Protein AF-A0A6H2NKN3-F1 (afdb_monomer)

Solvent-accessible surface area (backbone atoms only — not comparable to full-atom values): 9696 Å² total; per-residue (Å²): 130,74,46,78,42,51,35,92,74,46,41,63,66,55,41,32,74,41,64,66,55,76,93,78,87,62,80,73,77,60,56,73,81,73,49,81,78,81,82,75,51,73,67,57,48,52,52,50,52,50,38,52,50,51,46,59,58,54,51,71,79,44,73,43,48,43,69,54,30,41,63,50,39,51,50,55,52,35,53,75,70,48,42,74,39,87,92,34,46,76,39,61,69,48,82,44,70,32,71,29,78,82,71,45,39,35,40,42,33,81,36,81,29,48,31,39,56,86,32,36,42,36,37,68,44,50,35,78,37,78,88,55,59,70,72,73,46,47,30,30,42,54,57,51,59,67,42,51,88,65,82,90,56,84,68,46,51,35,35,28,45,65,87,53,80,46,112

Mean predicted aligned error: 7.71 Å

Sequence (167 aa):
MAVTLQARNLTLELLRQQFGLRVTTAYDFFPEWMASPTSLTAAEQERLDQVKAHFLHLSQAFPLMEDAIKMVIVSPLLDLAGFYDDPFHFRTEASTEVSALDGETLLRGQIDVLVTLNDLWIVVIESKNMGIGLAVGIPQALGYMLAHPEAERPSYGLVTNGSEFVF

Radius of gyration: 17.1 Å; Cα contacts (8 Å, |Δi|>4): 244; chains: 1; bounding box: 45×36×37 Å

Structure (mmCIF, N/CA/C/O backbone):
data_AF-A0A6H2NKN3-F1
#
_entry.id   AF-A0A6H2NKN3-F1
#
loop_
_atom_site.group_PDB
_atom_site.id
_atom_site.type_symbol
_atom_site.label_atom_id
_atom_site.label_alt_id
_atom_site.label_comp_id
_atom_site.label_asym_id
_atom_site.label_entity_id
_atom_site.label_seq_id
_atom_site.pdbx_PDB_ins_code
_atom_site.Cartn_x
_atom_site.Cartn_y
_atom_site.Cartn_z
_atom_site.occupancy
_atom_site.B_iso_or_equiv
_atom_site.auth_seq_id
_atom_site.auth_comp_id
_atom_site.auth_asym_id
_atom_site.auth_atom_id
_atom_site.pdbx_PDB_model_num
ATOM 1 N N . MET A 1 1 ? -28.240 11.855 15.526 1.00 52.66 1 MET A N 1
ATOM 2 C CA . MET A 1 1 ? -27.704 12.357 14.238 1.00 52.66 1 MET A CA 1
ATOM 3 C C . MET A 1 1 ? -26.416 11.599 14.007 1.00 52.66 1 MET A C 1
ATOM 5 O O . MET A 1 1 ? -25.620 11.585 14.932 1.00 52.66 1 MET A O 1
ATOM 9 N N . ALA A 1 2 ? -26.236 10.943 12.859 1.00 63.69 2 ALA A N 1
ATOM 10 C CA . ALA A 1 2 ? -25.014 10.181 12.619 1.00 63.69 2 ALA A CA 1
ATOM 11 C C . ALA A 1 2 ? -23.820 11.128 12.416 1.00 63.69 2 ALA A C 1
ATOM 13 O O . ALA A 1 2 ? -23.938 12.114 11.684 1.00 63.69 2 ALA A O 1
ATOM 14 N N . VAL A 1 3 ? -22.694 10.854 13.075 1.00 73.81 3 VAL A N 1
ATOM 15 C CA . VAL A 1 3 ? -21.461 11.644 12.935 1.00 73.81 3 VAL A CA 1
ATOM 16 C C . VAL A 1 3 ? -20.631 11.050 11.804 1.00 73.81 3 VAL A C 1
ATOM 18 O O . VAL A 1 3 ? -20.324 9.861 11.820 1.00 73.81 3 VAL A O 1
ATOM 21 N N . THR A 1 4 ? -20.260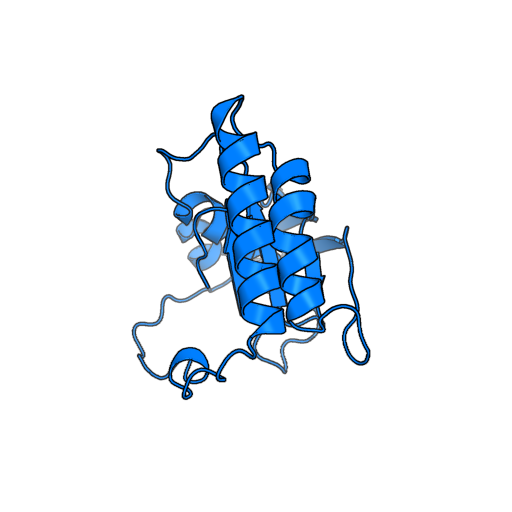 11.865 10.813 1.00 78.31 4 THR A N 1
ATOM 22 C CA . THR A 1 4 ? -19.420 11.413 9.696 1.00 78.31 4 THR A CA 1
ATOM 23 C C . THR A 1 4 ? -17.949 11.714 9.957 1.00 78.31 4 THR A C 1
ATOM 25 O O . THR A 1 4 ? -17.563 12.878 10.082 1.00 78.31 4 THR A O 1
ATOM 28 N N . LEU A 1 5 ? -17.116 10.673 9.972 1.00 75.00 5 LEU A N 1
ATOM 29 C CA . LEU A 1 5 ? -15.661 10.791 10.054 1.00 75.00 5 LEU A CA 1
ATOM 30 C C . LEU A 1 5 ? -15.027 10.624 8.674 1.00 75.00 5 LEU A C 1
ATOM 32 O O . LEU A 1 5 ? -15.381 9.717 7.927 1.00 75.00 5 LEU A O 1
ATOM 36 N N . GLN A 1 6 ? -14.069 11.495 8.355 1.00 76.94 6 GLN A N 1
ATOM 37 C CA . GLN A 1 6 ? -13.288 11.428 7.119 1.00 76.94 6 GLN A CA 1
ATOM 38 C C . GLN A 1 6 ? -12.039 10.571 7.331 1.00 76.94 6 GLN A C 1
ATOM 40 O O . GLN A 1 6 ? -11.304 10.801 8.291 1.00 76.94 6 GLN A O 1
ATOM 45 N N . ALA A 1 7 ? -11.759 9.646 6.410 1.00 70.88 7 ALA A N 1
ATOM 46 C CA . ALA A 1 7 ? -10.661 8.684 6.554 1.00 70.88 7 ALA A CA 1
ATOM 47 C C . ALA A 1 7 ? -9.271 9.329 6.743 1.00 70.88 7 ALA A C 1
ATOM 49 O O . ALA A 1 7 ? -8.473 8.881 7.561 1.00 70.88 7 ALA A O 1
ATOM 50 N N . ARG A 1 8 ? -9.012 10.454 6.068 1.00 71.44 8 ARG A N 1
ATOM 51 C CA . ARG A 1 8 ? -7.771 11.243 6.208 1.00 71.44 8 ARG A CA 1
ATOM 52 C C . ARG A 1 8 ? -7.543 11.865 7.596 1.00 71.44 8 ARG A C 1
ATOM 54 O O . ARG A 1 8 ? -6.445 12.321 7.884 1.00 71.44 8 ARG A O 1
ATOM 61 N N . ASN A 1 9 ? -8.578 11.926 8.435 1.0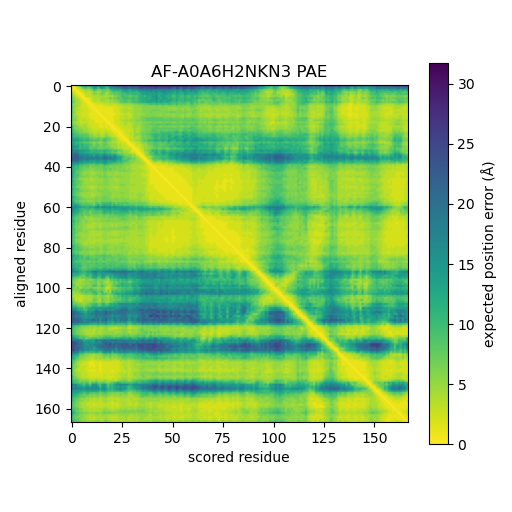0 79.56 9 ASN A N 1
ATOM 62 C CA . ASN A 1 9 ? -8.517 12.505 9.781 1.00 79.56 9 ASN A CA 1
ATOM 63 C C . ASN A 1 9 ? -8.492 11.425 10.877 1.00 79.56 9 ASN A C 1
ATOM 65 O O . ASN A 1 9 ? -8.644 11.742 12.058 1.00 79.56 9 ASN A O 1
ATOM 69 N N . LEU A 1 10 ? -8.364 10.150 10.500 1.00 83.19 10 LEU A N 1
ATOM 70 C CA . LEU A 1 10 ? -8.346 9.048 11.451 1.00 83.19 10 LEU A CA 1
ATOM 71 C C . LEU A 1 10 ? -7.047 9.031 12.253 1.00 83.19 10 LEU A C 1
ATOM 73 O O . LEU A 1 10 ? -5.975 9.400 11.781 1.00 83.19 10 LEU A O 1
ATOM 77 N N . THR A 1 11 ? -7.151 8.534 13.479 1.00 87.81 11 THR A N 1
ATOM 78 C CA . THR A 1 11 ? -6.007 8.231 14.338 1.00 87.81 11 THR A CA 1
ATOM 79 C C . THR A 1 11 ? -6.101 6.781 14.790 1.00 87.81 11 THR A C 1
ATOM 81 O O . THR A 1 11 ? -7.195 6.215 14.848 1.00 87.81 11 THR A O 1
ATOM 84 N N . LEU A 1 12 ? -4.964 6.174 15.147 1.00 89.06 12 LEU A N 1
ATOM 85 C CA . LEU A 1 12 ? -4.966 4.816 15.703 1.00 89.06 12 LEU A CA 1
ATOM 86 C C . LEU A 1 12 ? -5.840 4.731 16.958 1.00 89.06 12 LEU A C 1
ATOM 88 O O . LEU A 1 12 ? -6.562 3.758 17.130 1.00 89.06 12 LEU A O 1
ATOM 92 N N . GLU A 1 13 ? -5.821 5.761 17.805 1.00 90.31 13 GLU A N 1
ATOM 93 C CA . GLU A 1 13 ? -6.644 5.791 19.014 1.00 90.31 13 GLU A CA 1
ATOM 94 C C . GLU A 1 13 ? -8.139 5.757 18.686 1.00 90.31 13 GLU A C 1
ATOM 96 O O . GLU A 1 13 ? -8.876 4.960 19.262 1.00 90.31 13 GLU A O 1
ATOM 101 N N . LEU A 1 14 ? -8.580 6.544 17.699 1.00 88.44 14 LEU A N 1
ATOM 102 C CA . LEU A 1 14 ? -9.970 6.526 17.255 1.00 88.44 14 LEU A CA 1
ATOM 103 C C . LEU A 1 14 ? -10.356 5.146 16.717 1.00 88.44 14 LEU A C 1
ATOM 105 O O . LEU A 1 14 ? -11.402 4.620 17.087 1.00 88.44 14 LEU A O 1
ATOM 109 N N . LEU A 1 15 ? -9.508 4.534 15.887 1.00 89.25 15 LEU A N 1
ATOM 110 C CA . LEU A 1 15 ? -9.768 3.204 15.333 1.00 89.25 15 LEU A CA 1
ATOM 111 C C . LEU A 1 15 ? -9.876 2.125 16.413 1.00 89.25 15 LEU A C 1
ATOM 113 O O . LEU A 1 15 ? -10.733 1.246 16.335 1.00 89.25 15 LEU A O 1
ATOM 117 N N . ARG A 1 16 ? -9.048 2.204 17.457 1.00 90.94 16 ARG A N 1
ATOM 118 C CA . ARG A 1 16 ? -9.134 1.295 18.605 1.00 90.94 16 ARG A CA 1
ATOM 119 C C . ARG A 1 16 ? -10.437 1.481 19.378 1.00 90.94 16 ARG A C 1
ATOM 121 O O . ARG A 1 16 ? -11.084 0.494 19.713 1.00 90.94 16 ARG A O 1
ATOM 128 N N . GLN A 1 17 ? -10.814 2.728 19.658 1.00 89.44 17 GLN A N 1
ATOM 129 C CA . GLN A 1 17 ? -11.991 3.050 20.467 1.00 89.44 17 GLN A CA 1
ATOM 130 C C . GLN A 1 17 ? -13.310 2.773 19.734 1.00 89.44 17 GLN A C 1
ATOM 132 O O . GLN A 1 17 ? -14.229 2.222 20.330 1.00 89.44 17 GLN A O 1
ATOM 137 N N . GLN A 1 18 ? -13.397 3.141 18.454 1.00 86.56 18 GLN A N 1
ATOM 138 C CA . GLN A 1 18 ? -14.647 3.136 17.685 1.00 86.56 18 GLN A CA 1
ATOM 139 C C . GLN A 1 18 ? -14.845 1.868 16.849 1.00 86.56 18 GLN A C 1
ATOM 141 O O . GLN A 1 18 ? -15.979 1.483 16.576 1.00 86.56 18 GLN A O 1
ATOM 146 N N . PHE A 1 19 ? -13.755 1.199 16.459 1.00 85.12 19 PHE A N 1
ATOM 147 C CA . PHE A 1 19 ? -13.792 0.028 15.573 1.00 85.12 19 PHE A CA 1
ATOM 148 C C . PHE A 1 19 ? -13.118 -1.210 16.179 1.00 85.12 19 PHE A C 1
ATOM 150 O O . PHE A 1 19 ? -13.071 -2.264 15.554 1.00 85.12 19 PHE A O 1
ATOM 157 N N . GLY A 1 20 ? -12.609 -1.116 17.412 1.00 87.81 20 GLY A N 1
ATOM 158 C CA . GLY A 1 20 ? -12.098 -2.268 18.155 1.00 87.81 20 GLY A CA 1
ATOM 159 C C . GLY A 1 20 ? -10.750 -2.804 17.672 1.00 87.81 20 GLY A C 1
ATOM 160 O O . GLY A 1 20 ? -10.386 -3.920 18.052 1.00 87.81 20 GLY A O 1
ATOM 161 N N . LEU A 1 21 ? -9.992 -2.034 16.878 1.00 89.44 21 LEU A N 1
ATOM 162 C CA . LEU A 1 21 ? -8.651 -2.436 16.450 1.00 89.44 21 LEU A CA 1
ATOM 163 C C . LEU A 1 21 ? -7.742 -2.714 17.648 1.00 89.44 21 LEU A C 1
ATOM 165 O O . LEU A 1 21 ? -7.822 -2.071 18.700 1.00 89.44 21 LEU A O 1
ATOM 169 N N . ARG A 1 22 ? -6.829 -3.668 17.473 1.00 89.12 22 ARG A N 1
ATOM 170 C CA . ARG A 1 22 ? -5.837 -4.034 18.484 1.00 89.12 22 ARG A CA 1
ATOM 171 C C . ARG A 1 22 ? -4.465 -4.115 17.844 1.00 89.12 22 ARG A C 1
ATOM 173 O O . ARG A 1 22 ? -4.302 -4.722 16.794 1.00 89.12 22 ARG A O 1
ATOM 180 N N . VAL A 1 23 ? -3.483 -3.519 18.510 1.00 87.88 23 VAL A N 1
ATOM 181 C CA . VAL A 1 23 ? -2.078 -3.705 18.150 1.00 87.88 23 VAL A CA 1
ATOM 182 C C . VAL A 1 23 ? -1.668 -5.105 18.587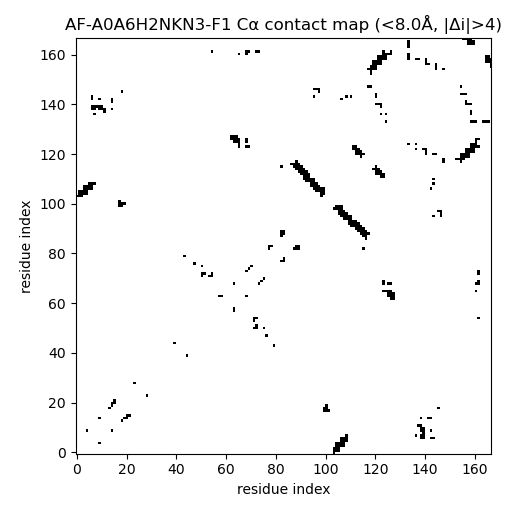 1.00 87.88 23 VAL A C 1
ATOM 184 O O . VAL A 1 23 ? -1.920 -5.493 19.729 1.00 87.88 23 VAL A O 1
ATOM 187 N N . THR A 1 24 ? -1.038 -5.848 17.685 1.00 87.94 24 THR A N 1
ATOM 188 C CA . THR A 1 24 ? -0.444 -7.150 17.976 1.00 87.94 24 THR A CA 1
ATOM 189 C C . THR A 1 24 ? 1.074 -7.029 18.025 1.00 87.94 24 THR A C 1
ATOM 191 O O . THR A 1 24 ? 1.673 -6.294 17.244 1.00 87.94 24 THR A O 1
ATOM 194 N N . THR A 1 25 ? 1.697 -7.739 18.961 1.00 85.75 25 THR A N 1
ATOM 195 C CA . THR A 1 25 ? 3.155 -7.944 19.010 1.00 85.75 25 THR A CA 1
ATOM 196 C C . THR A 1 25 ? 3.523 -9.386 18.665 1.00 85.75 25 THR A C 1
ATOM 198 O O . THR A 1 25 ? 4.668 -9.793 18.856 1.00 85.75 25 THR A O 1
ATOM 201 N N . ALA A 1 26 ? 2.541 -10.183 18.239 1.00 86.19 26 ALA A N 1
ATOM 202 C CA . ALA A 1 26 ? 2.745 -11.561 17.839 1.00 86.19 26 ALA A CA 1
ATOM 203 C C . ALA A 1 26 ? 3.546 -11.575 16.531 1.00 86.19 26 ALA A C 1
ATOM 205 O O . ALA A 1 26 ? 3.107 -11.043 15.514 1.00 86.19 26 ALA A O 1
ATOM 206 N N . TYR A 1 27 ? 4.751 -12.135 16.586 1.00 77.25 27 TYR A N 1
ATOM 207 C CA . TYR A 1 27 ? 5.687 -12.157 15.459 1.00 77.25 27 TYR A CA 1
ATOM 208 C C . TYR A 1 27 ? 5.193 -13.037 14.299 1.00 77.25 27 TYR A C 1
ATOM 210 O O . TYR A 1 27 ? 5.535 -12.817 13.143 1.00 77.25 27 TYR A O 1
ATOM 218 N N . ASP A 1 28 ? 4.350 -14.013 14.617 1.00 79.12 28 ASP A N 1
ATOM 219 C CA . ASP A 1 28 ? 3.698 -14.952 13.711 1.00 79.12 28 ASP A CA 1
ATOM 220 C C . ASP A 1 28 ? 2.348 -14.450 13.173 1.00 79.12 28 ASP A C 1
ATOM 222 O O . ASP A 1 28 ? 1.655 -15.201 12.496 1.00 79.12 28 ASP A O 1
ATOM 226 N N . PHE A 1 29 ? 1.965 -13.195 13.444 1.00 78.50 29 PHE A N 1
ATOM 227 C CA . PHE A 1 29 ? 0.724 -12.611 12.918 1.00 78.50 29 PHE A CA 1
ATOM 228 C C . PHE A 1 29 ? 0.731 -12.478 11.390 1.00 78.50 29 PHE A C 1
ATOM 230 O O . PHE A 1 29 ? -0.312 -12.589 10.756 1.00 78.50 29 PHE A O 1
ATOM 237 N N . PHE A 1 30 ? 1.911 -12.251 10.816 1.00 76.00 30 PHE A N 1
ATOM 238 C CA . PHE A 1 30 ? 2.127 -12.181 9.380 1.00 76.00 30 PHE A CA 1
ATOM 239 C C . PHE A 1 30 ? 3.276 -13.141 9.066 1.00 76.00 30 PHE A C 1
ATOM 241 O O . PHE A 1 30 ? 4.428 -12.755 9.188 1.00 76.00 30 PHE A O 1
ATOM 248 N N . PRO A 1 31 ? 3.043 -14.435 8.821 1.00 75.69 31 PRO A N 1
ATOM 249 C CA . PRO A 1 31 ? 4.128 -15.356 8.494 1.00 75.69 31 PRO A CA 1
ATOM 250 C C . PRO A 1 31 ? 4.623 -15.222 7.048 1.00 75.69 31 PRO A C 1
ATOM 252 O O . PRO A 1 31 ? 5.731 -15.655 6.737 1.00 75.69 31 PRO A O 1
ATOM 255 N N . GLU A 1 32 ? 3.837 -14.610 6.163 1.00 75.50 32 GLU A N 1
ATOM 256 C CA . GLU A 1 32 ? 4.079 -14.563 4.722 1.00 75.50 32 GLU A CA 1
ATOM 257 C C . GLU A 1 32 ? 5.340 -13.765 4.356 1.00 75.50 32 GLU A C 1
ATOM 259 O O . GLU A 1 32 ? 6.051 -14.159 3.434 1.00 75.50 32 GLU A O 1
ATOM 264 N N . TRP A 1 33 ? 5.698 -12.710 5.104 1.00 71.19 33 TRP A N 1
ATOM 265 C CA . TRP A 1 33 ? 6.962 -11.978 4.884 1.00 71.19 33 TRP A CA 1
ATOM 266 C C . TRP A 1 33 ? 8.209 -12.770 5.297 1.00 71.19 33 TRP A C 1
ATOM 268 O O . TRP A 1 33 ? 9.315 -12.431 4.879 1.00 71.19 33 TRP A O 1
ATOM 278 N N . MET A 1 34 ? 8.049 -13.812 6.120 1.00 71.06 34 MET A N 1
ATOM 279 C CA . MET A 1 34 ? 9.145 -14.701 6.515 1.00 71.06 34 MET A CA 1
ATOM 280 C C . MET A 1 34 ? 9.396 -15.808 5.486 1.00 71.06 34 MET A C 1
ATOM 282 O O . MET A 1 34 ? 10.363 -16.565 5.623 1.00 71.06 34 MET A O 1
ATOM 286 N N . ALA A 1 35 ? 8.541 -15.932 4.465 1.00 72.88 35 ALA A N 1
ATOM 287 C CA . ALA A 1 35 ? 8.790 -16.835 3.356 1.00 72.88 35 ALA A CA 1
ATOM 288 C C . ALA A 1 35 ? 10.093 -16.446 2.641 1.00 72.88 35 ALA A C 1
ATOM 290 O O . ALA A 1 35 ? 10.477 -15.277 2.581 1.00 72.88 35 ALA A O 1
ATOM 291 N N . SER A 1 36 ? 10.801 -17.442 2.101 1.00 69.94 36 SER A N 1
ATOM 292 C CA . SER A 1 36 ? 12.018 -17.170 1.333 1.00 69.94 36 SER A CA 1
ATOM 293 C C . SER A 1 36 ? 11.669 -16.267 0.147 1.00 69.94 36 SER A C 1
ATOM 295 O O . SER A 1 36 ? 10.747 -16.613 -0.595 1.00 69.94 36 SER A O 1
ATOM 297 N N . PRO A 1 37 ? 12.369 -15.134 -0.044 1.00 72.31 37 PRO A N 1
ATOM 298 C CA . PRO A 1 37 ? 12.064 -14.232 -1.140 1.00 72.31 37 PRO A CA 1
ATOM 299 C C . PRO A 1 37 ? 12.203 -14.976 -2.466 1.00 72.31 37 PRO A C 1
ATOM 301 O O . PRO A 1 37 ? 13.187 -15.686 -2.696 1.00 72.31 37 PRO A O 1
ATOM 304 N N . THR A 1 38 ? 11.212 -14.812 -3.339 1.00 76.62 38 THR A N 1
ATOM 305 C CA . THR A 1 38 ? 11.288 -15.305 -4.712 1.00 76.62 38 THR A CA 1
ATOM 306 C C . THR A 1 38 ? 12.481 -14.650 -5.400 1.00 76.62 38 THR A C 1
ATOM 308 O O . THR A 1 38 ? 12.642 -13.430 -5.355 1.00 76.62 38 THR A O 1
ATOM 311 N N . SER A 1 39 ? 13.352 -15.448 -6.016 1.00 84.31 39 SER A N 1
ATOM 312 C CA . SER A 1 39 ? 14.484 -14.909 -6.768 1.00 84.31 39 SER A CA 1
ATOM 313 C C . SER A 1 39 ? 13.984 -14.174 -8.009 1.00 84.31 39 SER A C 1
ATOM 315 O O . SER A 1 39 ? 13.278 -14.773 -8.819 1.00 84.31 39 SER A O 1
ATOM 317 N N . LEU A 1 40 ? 14.397 -12.920 -8.176 1.00 90.81 40 LEU A N 1
ATOM 318 C CA . LEU A 1 40 ? 14.106 -12.138 -9.373 1.00 90.81 40 LEU A CA 1
ATOM 319 C C . LEU A 1 40 ? 14.902 -12.665 -10.572 1.00 90.81 40 LEU A C 1
ATOM 321 O O . LEU A 1 40 ? 16.088 -12.995 -10.469 1.00 90.81 40 LEU A O 1
ATOM 325 N N . THR A 1 41 ? 14.256 -12.705 -11.728 1.00 94.31 41 THR A N 1
ATOM 326 C CA . THR A 1 41 ? 14.907 -12.895 -13.022 1.00 94.31 41 THR A CA 1
ATOM 327 C C . THR A 1 41 ? 15.698 -11.646 -13.418 1.00 94.31 41 THR A C 1
ATOM 329 O O . THR A 1 41 ? 15.470 -10.542 -12.921 1.00 94.31 41 THR A O 1
ATOM 332 N N . ALA A 1 42 ? 16.624 -11.794 -14.370 1.00 96.00 42 ALA A N 1
ATOM 333 C CA . ALA A 1 42 ? 17.395 -10.661 -14.884 1.00 96.00 42 ALA A CA 1
ATOM 334 C C . ALA A 1 42 ? 16.503 -9.576 -15.519 1.00 96.00 42 ALA A C 1
ATOM 336 O O . ALA A 1 42 ? 16.780 -8.391 -15.361 1.00 96.00 42 ALA A O 1
ATOM 337 N N . ALA A 1 43 ? 15.422 -9.978 -16.196 1.00 95.50 43 ALA A N 1
ATOM 338 C CA . ALA A 1 43 ? 14.483 -9.049 -16.819 1.00 95.50 43 ALA A CA 1
ATOM 339 C C . ALA A 1 43 ? 13.667 -8.269 -15.774 1.00 95.50 43 ALA A C 1
ATOM 341 O O . ALA A 1 43 ? 13.486 -7.060 -15.914 1.00 95.50 43 ALA A O 1
ATOM 342 N N . GLU A 1 44 ? 13.217 -8.932 -14.703 1.00 94.81 44 GLU A N 1
ATOM 343 C CA . GLU A 1 44 ? 12.520 -8.260 -13.599 1.00 94.81 44 GLU A CA 1
ATOM 344 C C . GLU A 1 44 ? 13.446 -7.280 -12.875 1.00 94.81 44 GLU A C 1
ATOM 346 O O . GLU A 1 44 ? 13.046 -6.153 -12.587 1.00 94.81 44 GLU A O 1
ATOM 351 N N . GLN A 1 45 ? 14.705 -7.666 -12.645 1.00 95.38 45 GLN A N 1
ATOM 352 C CA . GLN A 1 45 ? 15.703 -6.780 -12.048 1.00 95.38 45 GLN A CA 1
ATOM 353 C C . GLN A 1 45 ? 15.958 -5.540 -12.917 1.00 95.38 45 GLN A C 1
ATOM 355 O O . GLN A 1 45 ? 15.933 -4.423 -12.405 1.00 95.38 45 GLN A O 1
ATOM 360 N N . GLU A 1 46 ? 16.143 -5.712 -14.229 1.00 96.88 46 GLU A N 1
ATOM 361 C CA . GLU A 1 46 ? 16.322 -4.588 -15.156 1.00 96.88 46 GLU A CA 1
ATOM 362 C C . GLU A 1 46 ? 15.102 -3.657 -15.144 1.00 96.88 46 GLU A C 1
ATOM 364 O O . GLU A 1 46 ? 15.239 -2.429 -15.131 1.00 96.88 46 GLU A O 1
ATOM 369 N N . ARG A 1 47 ? 13.893 -4.226 -15.087 1.00 95.81 47 ARG A N 1
ATOM 370 C CA . ARG A 1 47 ? 12.659 -3.445 -15.001 1.00 95.81 47 ARG A CA 1
ATOM 371 C C . ARG A 1 47 ? 12.587 -2.632 -13.707 1.00 95.81 47 ARG A C 1
ATOM 373 O O . ARG A 1 47 ? 12.232 -1.453 -13.756 1.00 95.81 47 ARG A O 1
ATOM 380 N N . LEU A 1 48 ? 12.958 -3.222 -12.571 1.00 95.38 48 LEU A N 1
ATOM 381 C CA . LEU A 1 48 ? 13.030 -2.529 -11.281 1.00 95.38 48 LEU A CA 1
ATOM 382 C C . LEU A 1 48 ? 14.072 -1.406 -11.289 1.00 95.38 48 LEU A C 1
ATOM 384 O O . LEU A 1 48 ? 13.805 -0.313 -10.782 1.00 95.38 48 LEU A O 1
ATOM 388 N N . ASP A 1 49 ? 15.230 -1.635 -11.908 1.00 96.69 49 ASP A N 1
ATOM 389 C CA . ASP A 1 49 ? 16.278 -0.622 -12.036 1.00 96.69 49 ASP A CA 1
ATOM 390 C C . ASP A 1 49 ? 15.800 0.580 -12.867 1.00 96.69 49 ASP A C 1
ATOM 392 O O . ASP A 1 49 ? 16.057 1.730 -12.497 1.00 96.69 49 ASP A O 1
ATOM 396 N N . GLN A 1 50 ? 15.031 0.344 -13.936 1.00 96.50 50 GLN A N 1
ATOM 397 C CA . GLN A 1 50 ? 14.400 1.410 -14.725 1.00 96.50 50 GLN A CA 1
ATOM 398 C C . GLN A 1 50 ? 13.372 2.206 -13.909 1.00 96.50 50 GLN A C 1
ATOM 400 O O . GLN A 1 50 ? 13.399 3.438 -13.925 1.00 96.50 50 GLN A O 1
ATOM 405 N N . VAL A 1 51 ? 12.487 1.525 -13.171 1.00 95.25 51 VAL A N 1
ATOM 406 C CA . VAL A 1 51 ? 11.486 2.165 -12.294 1.00 95.25 51 VAL A CA 1
ATOM 407 C C . VAL A 1 51 ? 12.173 3.067 -11.268 1.00 95.25 51 VAL A C 1
ATOM 409 O O . VAL A 1 51 ? 11.829 4.245 -11.130 1.00 95.25 51 VAL A O 1
ATOM 412 N N . LYS A 1 52 ? 13.217 2.551 -10.613 1.00 94.00 52 LYS A N 1
ATOM 413 C CA . LYS A 1 52 ? 14.036 3.309 -9.666 1.00 94.00 52 LYS A CA 1
ATOM 414 C C . LYS A 1 52 ? 14.692 4.523 -10.324 1.00 94.00 52 LYS A C 1
ATOM 416 O O . LYS A 1 52 ? 14.651 5.615 -9.758 1.00 94.00 52 LYS A O 1
ATOM 421 N N . ALA A 1 53 ? 15.288 4.358 -11.504 1.00 94.75 53 ALA A N 1
ATOM 422 C CA . ALA A 1 53 ? 15.938 5.451 -12.222 1.00 94.75 53 ALA A CA 1
ATOM 423 C C . ALA A 1 53 ? 14.948 6.569 -12.593 1.00 94.75 53 ALA A C 1
ATOM 425 O O . ALA A 1 53 ? 15.254 7.745 -12.391 1.00 94.75 53 ALA A O 1
ATOM 426 N N . HIS A 1 54 ? 13.749 6.219 -13.071 1.00 92.75 54 HIS A N 1
ATOM 427 C CA . HIS A 1 54 ? 12.699 7.190 -13.386 1.00 92.75 54 HIS A CA 1
ATOM 428 C C . HIS A 1 54 ? 12.247 7.967 -12.151 1.00 92.75 54 HIS A C 1
ATOM 430 O O . HIS A 1 54 ? 12.178 9.195 -12.196 1.00 92.75 54 HIS A O 1
ATOM 436 N N . PHE A 1 55 ? 11.991 7.275 -11.039 1.00 89.88 55 PHE A N 1
ATOM 437 C CA . PHE A 1 55 ? 11.617 7.927 -9.788 1.00 89.88 55 PHE A CA 1
ATOM 438 C C . PHE A 1 55 ? 12.693 8.900 -9.312 1.00 89.88 55 PHE A C 1
ATOM 440 O O . PHE A 1 55 ? 12.386 10.067 -9.084 1.00 89.88 55 PHE A O 1
ATOM 447 N N . LEU A 1 56 ? 13.953 8.452 -9.246 1.00 90.19 56 LEU A N 1
ATOM 448 C CA . LEU A 1 56 ? 15.073 9.287 -8.809 1.00 90.19 56 LEU A CA 1
ATOM 449 C C . LEU A 1 56 ? 15.278 10.506 -9.708 1.00 90.19 56 LEU A C 1
ATOM 451 O O . LEU A 1 56 ? 15.662 11.565 -9.217 1.00 90.19 56 LEU A O 1
ATOM 455 N N . HIS A 1 57 ? 15.062 10.367 -11.016 1.00 90.56 57 HIS A N 1
ATOM 456 C CA . HIS A 1 57 ? 15.163 11.485 -11.945 1.00 90.56 57 HIS A CA 1
ATOM 457 C C . HIS A 1 57 ? 14.054 12.515 -11.706 1.00 90.56 57 HIS A C 1
ATOM 459 O O . HIS A 1 57 ? 14.332 13.706 -11.574 1.00 90.56 57 HIS A O 1
ATOM 465 N N . LEU A 1 58 ? 12.800 12.068 -11.605 1.00 87.94 58 LEU A N 1
ATOM 466 C CA . LEU A 1 58 ? 11.656 12.965 -11.442 1.00 87.94 58 LEU A CA 1
ATOM 467 C C . LEU A 1 58 ? 11.637 13.631 -10.058 1.00 87.94 58 LEU A C 1
ATOM 469 O O . LEU A 1 58 ? 11.324 14.818 -9.954 1.00 87.94 58 LEU A O 1
ATOM 473 N N . SER A 1 59 ? 12.045 12.911 -9.008 1.00 84.38 59 SER A N 1
ATOM 474 C CA . SER A 1 59 ? 12.095 13.431 -7.638 1.00 84.38 59 SER A CA 1
ATOM 475 C C . SER A 1 59 ? 13.165 14.509 -7.423 1.00 84.38 59 SER A C 1
ATOM 477 O O . SER A 1 59 ? 13.122 15.209 -6.415 1.00 84.38 59 SER A O 1
ATOM 479 N N . GLN A 1 60 ? 14.141 14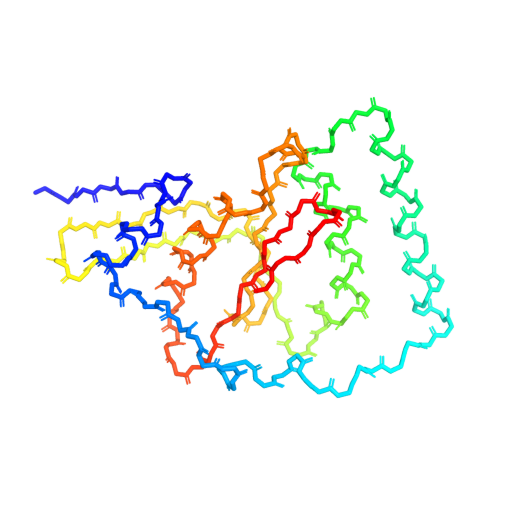.647 -8.331 1.00 85.25 60 GLN A N 1
ATOM 480 C CA . GLN A 1 60 ? 15.165 15.702 -8.256 1.00 85.25 60 GLN A CA 1
ATOM 481 C C . GLN A 1 60 ? 14.616 17.084 -8.612 1.00 85.25 60 GLN A C 1
ATOM 483 O O . GLN A 1 60 ? 15.108 18.084 -8.092 1.00 85.25 60 GLN A O 1
ATOM 488 N N . ALA A 1 61 ? 13.632 17.152 -9.512 1.00 79.62 61 ALA A N 1
ATOM 489 C CA . ALA A 1 61 ? 13.096 18.420 -9.988 1.00 79.62 61 ALA A CA 1
ATOM 490 C C . ALA A 1 61 ? 12.066 18.996 -9.008 1.00 79.62 61 ALA A C 1
ATOM 492 O O . ALA A 1 61 ? 12.136 20.174 -8.664 1.00 79.62 61 ALA A O 1
ATOM 493 N N . PHE A 1 62 ? 11.128 18.162 -8.547 1.00 73.12 62 PHE A N 1
ATOM 494 C CA . PHE A 1 62 ? 10.054 18.554 -7.635 1.00 73.12 62 PHE A CA 1
ATOM 495 C C . PHE A 1 62 ? 9.602 17.359 -6.781 1.00 73.12 62 PHE A C 1
ATOM 497 O O . PHE A 1 62 ? 9.721 16.215 -7.226 1.00 73.12 62 PHE A O 1
ATOM 504 N N . PRO A 1 63 ? 9.025 17.595 -5.585 1.00 75.25 63 PRO A N 1
ATOM 505 C CA . PRO A 1 63 ? 8.311 16.555 -4.852 1.00 75.25 63 PRO A CA 1
ATOM 506 C C . PRO A 1 63 ? 7.213 15.940 -5.723 1.00 75.25 63 PRO A C 1
ATOM 508 O O . PRO A 1 63 ? 6.399 16.664 -6.306 1.00 75.25 63 PRO A O 1
ATOM 511 N N . LEU A 1 64 ? 7.178 14.611 -5.798 1.00 79.38 64 LEU A N 1
ATOM 512 C CA . LEU A 1 64 ? 6.167 13.904 -6.567 1.00 79.38 64 LEU A CA 1
ATOM 513 C C . LEU A 1 64 ? 4.829 13.942 -5.827 1.00 79.38 64 LEU A C 1
ATOM 515 O O . LEU A 1 64 ? 4.723 13.627 -4.639 1.00 79.38 64 LEU A O 1
ATOM 519 N N . MET A 1 65 ? 3.796 14.353 -6.558 1.00 82.00 65 MET A N 1
ATOM 520 C CA . MET A 1 65 ? 2.414 14.243 -6.103 1.00 82.00 65 MET A CA 1
ATOM 521 C C . MET A 1 65 ? 1.960 12.783 -6.172 1.00 82.00 65 MET A C 1
ATOM 523 O O . MET A 1 65 ? 2.576 11.964 -6.857 1.00 82.00 65 MET A O 1
ATOM 527 N N . GLU A 1 66 ? 0.875 12.472 -5.471 1.00 79.50 66 GLU A N 1
ATOM 528 C CA . GLU A 1 66 ? 0.332 11.117 -5.355 1.00 79.50 66 GLU A CA 1
ATOM 529 C C . GLU A 1 66 ? 0.150 10.422 -6.716 1.00 79.50 66 GLU A C 1
ATOM 531 O O . GLU A 1 66 ? 0.643 9.312 -6.910 1.00 79.50 66 GLU A O 1
ATOM 536 N N . ASP A 1 67 ? -0.442 11.106 -7.697 1.00 82.25 67 ASP A N 1
ATOM 537 C CA . ASP A 1 67 ? -0.672 10.554 -9.040 1.00 82.25 67 ASP A CA 1
ATOM 538 C C . ASP A 1 67 ? 0.625 10.220 -9.785 1.00 82.25 67 ASP A C 1
ATOM 540 O O . ASP A 1 67 ? 0.711 9.216 -10.495 1.00 82.25 67 ASP A O 1
ATOM 544 N N . ALA A 1 68 ? 1.670 11.029 -9.594 1.00 85.31 68 ALA A N 1
ATOM 545 C CA . ALA A 1 68 ? 2.974 10.756 -10.183 1.00 85.31 68 ALA A CA 1
ATOM 546 C C . ALA A 1 68 ? 3.624 9.527 -9.530 1.00 85.31 68 ALA A C 1
ATOM 548 O O . ALA A 1 68 ? 4.215 8.708 -10.231 1.00 85.31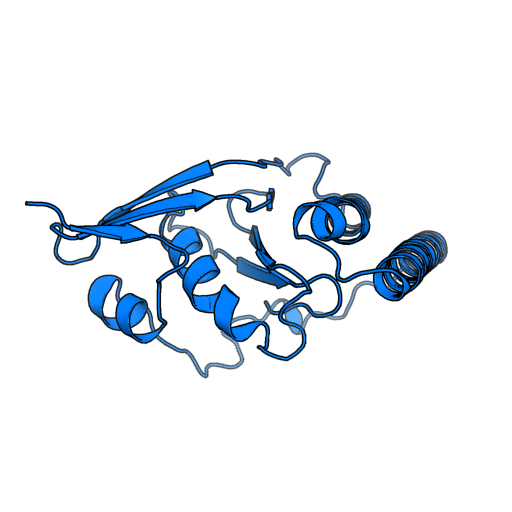 68 ALA A O 1
ATOM 549 N N . ILE A 1 69 ? 3.479 9.358 -8.211 1.00 85.69 69 ILE A N 1
ATOM 550 C CA . ILE A 1 69 ? 3.951 8.160 -7.499 1.00 85.69 69 ILE A CA 1
ATOM 551 C C . ILE A 1 69 ? 3.195 6.922 -7.986 1.00 85.69 69 ILE A C 1
ATOM 553 O O . ILE A 1 69 ? 3.824 5.906 -8.290 1.00 85.69 69 ILE A O 1
ATOM 557 N N . LYS A 1 70 ? 1.865 7.010 -8.113 1.00 85.88 70 LYS A N 1
ATOM 558 C CA . LYS A 1 70 ? 1.035 5.927 -8.653 1.00 85.88 70 LYS A CA 1
ATOM 559 C C . LYS A 1 70 ? 1.537 5.497 -10.026 1.00 85.88 70 LYS A C 1
ATOM 561 O O . LYS A 1 70 ? 1.837 4.329 -10.225 1.00 85.88 70 LYS A O 1
ATOM 566 N N . MET A 1 71 ? 1.716 6.451 -10.935 1.00 87.06 71 MET A N 1
ATOM 567 C CA . MET A 1 71 ? 2.117 6.175 -12.313 1.00 87.06 71 MET A CA 1
ATOM 568 C C . MET A 1 71 ? 3.552 5.644 -12.443 1.00 87.06 71 MET A C 1
ATOM 570 O O . MET A 1 71 ? 3.806 4.755 -13.250 1.00 87.06 71 MET A O 1
ATOM 574 N N . VAL A 1 72 ? 4.506 6.209 -11.698 1.00 89.88 72 VAL A N 1
ATOM 575 C CA . VAL A 1 72 ? 5.942 5.945 -11.905 1.00 89.88 72 VAL A CA 1
ATOM 576 C C . VAL A 1 72 ? 6.449 4.781 -11.059 1.00 89.88 72 VAL A C 1
ATOM 578 O O . VAL A 1 72 ? 7.381 4.103 -11.480 1.00 89.88 72 VAL A O 1
ATOM 581 N N . ILE A 1 73 ? 5.853 4.546 -9.889 1.00 89.88 73 ILE A N 1
ATOM 582 C CA . ILE A 1 73 ? 6.286 3.509 -8.947 1.00 89.88 73 ILE A CA 1
ATOM 583 C C . ILE A 1 73 ? 5.238 2.413 -8.822 1.00 89.88 73 ILE A C 1
ATOM 585 O O . ILE A 1 73 ? 5.502 1.269 -9.179 1.00 89.88 73 ILE A O 1
ATOM 589 N N . VAL A 1 74 ? 4.054 2.750 -8.314 1.00 87.56 74 VAL A N 1
ATOM 590 C CA . VAL A 1 74 ? 3.098 1.734 -7.856 1.00 87.56 74 VAL A CA 1
ATOM 591 C C . VAL A 1 74 ? 2.585 0.911 -9.032 1.00 87.56 74 VAL A C 1
ATOM 593 O O . VAL A 1 74 ? 2.650 -0.313 -8.997 1.00 87.56 74 VAL A O 1
ATOM 596 N N . SER A 1 75 ? 2.154 1.561 -10.111 1.00 87.31 75 SER A N 1
ATOM 597 C CA . SER A 1 75 ? 1.606 0.878 -11.276 1.00 87.31 75 SER A CA 1
ATOM 598 C C . SER A 1 75 ? 2.610 -0.058 -11.965 1.00 87.31 75 SER A C 1
ATOM 600 O O . SER A 1 75 ? 2.216 -1.185 -12.260 1.00 87.31 75 SER A O 1
ATOM 602 N N . PRO A 1 76 ? 3.882 0.329 -12.196 1.00 91.38 76 PRO A N 1
ATOM 603 C CA . PRO A 1 76 ? 4.896 -0.593 -12.707 1.00 91.38 76 PRO A CA 1
ATOM 604 C C . PRO A 1 76 ? 5.230 -1.758 -11.772 1.00 91.38 76 PRO A C 1
ATOM 606 O O . PRO A 1 76 ? 5.506 -2.850 -12.255 1.00 91.38 76 PRO A O 1
ATOM 609 N N . LEU A 1 77 ? 5.226 -1.549 -10.450 1.00 90.56 77 LEU A N 1
ATOM 610 C CA . LEU A 1 77 ? 5.478 -2.633 -9.493 1.00 90.56 77 LEU A CA 1
ATOM 611 C C . LEU A 1 77 ? 4.339 -3.655 -9.482 1.00 90.56 77 LEU A C 1
ATOM 613 O O . LEU A 1 77 ? 4.587 -4.852 -9.379 1.00 90.56 77 LEU A O 1
ATOM 617 N N . LEU A 1 78 ? 3.101 -3.186 -9.618 1.00 86.75 78 LEU A N 1
ATOM 618 C CA . LEU A 1 78 ? 1.930 -4.052 -9.690 1.00 86.75 78 LEU A CA 1
ATOM 619 C C . LEU A 1 78 ? 1.884 -4.867 -10.976 1.00 86.75 78 LEU A C 1
ATOM 621 O O . LEU A 1 78 ? 1.581 -6.054 -10.919 1.00 86.75 78 LEU A O 1
ATOM 625 N N . ASP A 1 79 ? 2.231 -4.238 -12.098 1.00 88.56 79 ASP A N 1
ATOM 626 C CA . ASP A 1 79 ? 2.423 -4.913 -13.383 1.00 88.56 79 ASP A CA 1
ATOM 627 C C . ASP A 1 79 ? 3.455 -6.038 -13.252 1.00 88.56 79 ASP A C 1
ATOM 629 O O . ASP A 1 79 ? 3.178 -7.191 -13.565 1.00 88.56 79 ASP A O 1
ATOM 633 N N . LEU A 1 80 ? 4.625 -5.718 -12.687 1.00 89.81 80 LEU A N 1
ATOM 634 C CA . LEU A 1 80 ? 5.715 -6.676 -12.517 1.00 89.81 80 LEU A CA 1
ATOM 635 C C . LEU A 1 80 ? 5.333 -7.858 -11.619 1.00 89.81 80 LEU A C 1
ATOM 637 O O . LEU A 1 80 ? 5.802 -8.970 -11.832 1.00 89.81 80 LEU A O 1
ATOM 641 N N . ALA A 1 81 ? 4.487 -7.619 -10.620 1.00 86.06 81 ALA A N 1
ATOM 642 C CA . ALA A 1 81 ? 3.985 -8.650 -9.722 1.00 86.06 81 ALA A CA 1
ATOM 643 C C . ALA A 1 81 ? 2.729 -9.379 -10.252 1.00 86.06 81 ALA A C 1
ATOM 645 O O . ALA A 1 81 ? 2.183 -10.222 -9.542 1.00 86.06 81 ALA A O 1
ATOM 646 N N . GLY A 1 82 ? 2.273 -9.085 -11.478 1.00 86.12 82 GLY A N 1
ATOM 647 C CA . GLY A 1 82 ? 1.146 -9.766 -12.127 1.00 86.12 82 GLY A CA 1
ATOM 648 C C . GLY A 1 82 ? -0.235 -9.367 -11.596 1.00 86.12 82 GLY A C 1
ATOM 649 O O . GLY A 1 82 ? -1.216 -10.061 -11.844 1.00 86.12 82 GLY A O 1
ATOM 650 N N . PHE A 1 83 ? -0.355 -8.249 -10.871 1.00 84.19 83 PHE A N 1
ATOM 651 C CA . PHE A 1 83 ? -1.621 -7.817 -10.258 1.00 84.19 83 PHE A CA 1
ATOM 652 C C . PHE A 1 83 ? -2.664 -7.285 -11.256 1.00 84.19 83 PHE A C 1
ATOM 654 O O . PHE A 1 83 ? -3.779 -6.946 -10.850 1.00 84.19 83 PHE A O 1
ATOM 661 N N . TYR A 1 84 ? -2.315 -7.174 -12.539 1.00 83.44 84 TYR A N 1
ATOM 662 C CA . TYR A 1 84 ? -3.251 -6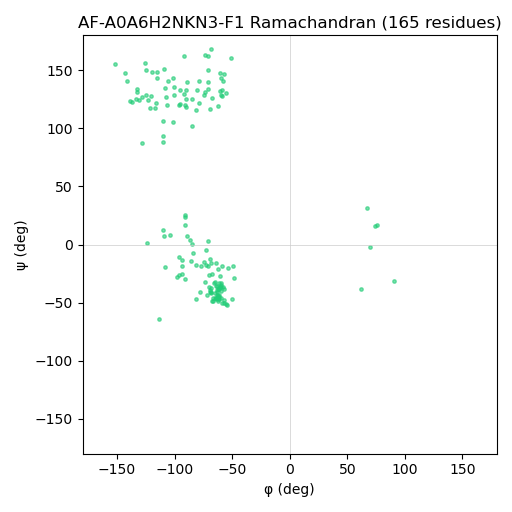.823 -13.612 1.00 83.44 84 TYR A CA 1
ATOM 663 C C . TYR A 1 84 ? -3.807 -8.036 -14.358 1.00 83.44 84 TYR A C 1
ATOM 665 O O . TYR A 1 84 ? -4.756 -7.881 -15.126 1.00 83.44 84 TYR A O 1
ATOM 673 N N . ASP A 1 85 ? -3.241 -9.218 -14.121 1.00 84.56 85 ASP A N 1
ATOM 674 C CA . ASP A 1 85 ? -3.676 -10.465 -14.736 1.00 84.56 85 ASP A CA 1
ATOM 675 C C . ASP A 1 85 ? -4.722 -11.177 -13.864 1.00 84.56 85 ASP A C 1
ATOM 677 O O . ASP A 1 85 ? -4.852 -10.914 -12.668 1.00 84.56 85 ASP A O 1
ATOM 681 N N . ASP A 1 86 ? -5.471 -12.120 -14.438 1.00 80.62 86 ASP A N 1
ATOM 682 C CA . ASP A 1 86 ? -6.369 -12.977 -13.656 1.00 80.62 86 ASP A CA 1
ATOM 683 C C . ASP A 1 86 ? -5.589 -13.787 -12.594 1.00 80.62 86 ASP A C 1
ATOM 685 O O . ASP A 1 86 ? -4.489 -14.274 -12.873 1.00 80.62 86 ASP A O 1
ATOM 689 N N . PRO A 1 87 ? -6.152 -14.015 -11.388 1.00 78.62 87 PRO A N 1
ATOM 690 C CA . PRO A 1 87 ? -7.505 -13.668 -10.934 1.00 78.62 87 PRO A CA 1
ATOM 691 C C . PRO A 1 87 ? -7.598 -12.281 -10.267 1.00 78.62 87 PRO A C 1
ATOM 693 O O . PRO A 1 87 ? -8.537 -12.019 -9.512 1.00 78.62 87 PRO A O 1
ATOM 696 N N . PHE A 1 88 ? -6.605 -11.411 -10.466 1.00 77.19 88 PHE A N 1
ATOM 697 C CA . PHE A 1 88 ? -6.554 -10.112 -9.816 1.00 77.19 88 PHE A CA 1
ATOM 698 C C . PHE A 1 88 ? -7.471 -9.103 -10.510 1.00 77.19 88 PHE A C 1
ATOM 700 O O . PHE A 1 88 ? -7.607 -9.045 -11.731 1.00 77.19 88 PHE A O 1
ATOM 707 N N . HIS A 1 89 ? -8.132 -8.278 -9.699 1.00 72.25 89 HIS A N 1
ATOM 708 C CA . HIS A 1 89 ? -8.984 -7.201 -10.183 1.00 72.25 89 HIS A CA 1
ATOM 709 C C . HIS A 1 89 ? -8.506 -5.879 -9.615 1.00 72.25 89 HIS A C 1
ATOM 711 O O . HIS A 1 89 ? -8.414 -5.711 -8.400 1.00 72.25 89 HIS A O 1
ATOM 717 N N . PHE A 1 90 ? -8.230 -4.955 -10.524 1.00 72.56 90 PHE A N 1
ATOM 718 C CA . PHE A 1 90 ? -7.756 -3.619 -10.229 1.00 72.56 90 PHE A CA 1
ATOM 719 C C . PHE A 1 90 ? -8.923 -2.641 -10.093 1.00 72.56 90 PHE A C 1
ATOM 721 O O . PHE A 1 90 ? -9.778 -2.561 -10.979 1.00 72.56 90 PHE A O 1
ATOM 728 N N . ARG A 1 91 ? -8.954 -1.871 -9.002 1.00 70.88 91 ARG A N 1
ATOM 729 C CA . ARG A 1 91 ? -9.913 -0.772 -8.807 1.00 70.88 91 ARG A CA 1
ATOM 730 C C . ARG A 1 91 ? -9.183 0.478 -8.328 1.00 70.88 91 ARG A C 1
ATOM 732 O O . ARG A 1 91 ? -8.391 0.394 -7.396 1.00 70.88 91 ARG A O 1
ATOM 739 N N . THR A 1 92 ? -9.460 1.615 -8.968 1.00 63.19 92 THR A N 1
ATOM 740 C CA . THR A 1 92 ? -8.834 2.916 -8.663 1.00 63.19 92 THR A CA 1
ATOM 741 C C . THR A 1 92 ? -9.633 3.764 -7.687 1.00 63.19 92 THR A C 1
ATOM 743 O O . THR A 1 92 ? -9.058 4.623 -7.030 1.00 63.19 92 THR A O 1
ATOM 746 N N . GLU A 1 93 ? -10.950 3.553 -7.620 1.00 61.28 93 GLU A N 1
ATOM 747 C CA . GLU A 1 93 ? -11.855 4.346 -6.796 1.00 61.28 93 GLU A CA 1
ATOM 748 C C . GLU A 1 93 ? -12.888 3.443 -6.121 1.00 61.28 93 GLU A C 1
ATOM 750 O O . GLU A 1 93 ? -13.636 2.714 -6.779 1.00 61.28 93 GLU A O 1
ATOM 755 N N . ALA A 1 94 ? -12.950 3.517 -4.794 1.00 59.00 94 ALA A N 1
ATOM 756 C CA . ALA A 1 94 ? -14.007 2.903 -4.003 1.00 59.00 94 ALA A CA 1
ATOM 757 C C . ALA A 1 94 ? -14.562 3.938 -3.015 1.00 59.00 94 ALA A C 1
ATOM 759 O O . ALA A 1 94 ? -13.832 4.524 -2.221 1.00 59.00 94 ALA A O 1
ATOM 760 N N . SER A 1 95 ? -15.869 4.198 -3.030 1.00 61.72 95 SER A N 1
ATOM 761 C CA . SER A 1 95 ? -16.480 4.884 -1.890 1.00 61.72 95 SER A CA 1
ATOM 762 C C . SER A 1 95 ? -16.740 3.840 -0.815 1.00 61.72 95 SER A C 1
ATOM 764 O O . SER A 1 95 ? -17.546 2.934 -1.030 1.00 61.72 95 SER A O 1
ATOM 766 N N . THR A 1 96 ? -16.078 3.957 0.327 1.00 64.25 96 THR A N 1
ATOM 767 C CA . THR A 1 96 ? -16.312 3.053 1.456 1.00 64.25 96 THR A CA 1
ATOM 768 C C . THR A 1 96 ? -17.048 3.759 2.574 1.00 64.25 96 THR A C 1
ATOM 770 O O . THR A 1 96 ? -16.693 4.878 2.965 1.00 64.25 96 THR A O 1
ATOM 773 N N . GLU A 1 97 ? -18.052 3.066 3.101 1.00 69.62 97 GLU A N 1
ATOM 774 C CA . GLU A 1 97 ? -18.780 3.441 4.304 1.00 69.62 97 GLU A CA 1
ATOM 775 C C . GLU A 1 97 ? -18.649 2.323 5.333 1.00 69.62 97 GLU A C 1
ATOM 777 O O . GLU A 1 97 ? -18.929 1.166 5.027 1.00 69.62 97 GLU A O 1
ATOM 782 N N . VAL A 1 98 ? -18.221 2.673 6.545 1.00 73.25 98 VAL A N 1
ATOM 783 C CA . VAL A 1 98 ? -18.098 1.729 7.663 1.00 73.25 98 VAL A CA 1
ATOM 784 C C . VAL A 1 98 ? -18.817 2.290 8.869 1.00 73.25 98 VAL A C 1
ATOM 786 O O . VAL A 1 98 ? -18.542 3.412 9.299 1.00 73.25 98 VAL A O 1
ATOM 789 N N . SER A 1 99 ? -19.722 1.506 9.441 1.00 75.81 99 SER A N 1
ATOM 790 C CA . SER A 1 99 ? -20.347 1.838 10.717 1.00 75.81 99 SER A CA 1
ATOM 791 C C . SER A 1 99 ? -19.416 1.469 11.869 1.00 75.81 99 SER A C 1
ATOM 793 O O . SER A 1 99 ? -18.863 0.371 11.904 1.00 75.81 99 SER A O 1
ATOM 795 N N . ALA A 1 100 ? -19.242 2.389 12.814 1.00 76.75 100 ALA A N 1
ATOM 796 C CA . ALA A 1 100 ? -18.549 2.113 14.064 1.00 76.75 100 ALA A CA 1
ATOM 797 C C . ALA A 1 100 ? -19.357 1.150 14.949 1.00 76.75 100 ALA A C 1
ATOM 799 O O . ALA A 1 100 ? -20.544 0.905 14.721 1.00 76.75 100 ALA A O 1
ATOM 800 N N . LEU A 1 101 ? -18.710 0.636 15.997 1.00 76.94 101 LEU A N 1
ATOM 801 C CA . LEU A 1 101 ? -19.319 -0.285 16.963 1.00 76.94 101 LEU A CA 1
ATOM 802 C C . LEU A 1 101 ? -20.524 0.324 17.699 1.00 76.94 101 LEU A C 1
ATOM 804 O O . LEU A 1 101 ? -21.404 -0.414 18.134 1.00 76.94 101 LEU A O 1
ATOM 808 N N . ASP A 1 102 ? -20.562 1.651 17.843 1.00 74.94 102 ASP A N 1
ATOM 809 C CA . ASP A 1 102 ? -21.671 2.380 18.468 1.00 74.94 102 ASP A CA 1
ATOM 810 C C . ASP A 1 102 ? -22.929 2.463 17.577 1.00 74.94 102 ASP A C 1
ATOM 812 O O . ASP A 1 102 ? -24.009 2.776 18.073 1.00 74.94 102 ASP A O 1
ATOM 816 N N . GLY A 1 103 ? -22.808 2.170 16.276 1.00 74.44 103 GLY A N 1
ATOM 817 C CA . GLY A 1 103 ? -23.879 2.285 15.283 1.00 74.44 103 GLY A CA 1
ATOM 818 C C . GLY A 1 103 ? -24.298 3.722 14.936 1.00 74.44 103 GLY A C 1
ATOM 819 O O . GLY A 1 103 ? -25.152 3.912 14.070 1.00 74.44 103 GLY A O 1
ATOM 820 N N . GLU A 1 104 ? -23.707 4.737 15.568 1.00 74.75 104 GLU A N 1
ATOM 821 C CA . GLU A 1 104 ? -24.042 6.156 15.394 1.00 74.75 104 GLU A CA 1
ATOM 822 C C . GLU A 1 104 ? -22.959 6.927 14.627 1.00 74.75 104 GLU A C 1
ATOM 824 O O . GLU A 1 104 ? -23.229 7.986 14.049 1.00 74.75 104 GLU A O 1
ATOM 829 N N . THR A 1 105 ? -21.743 6.388 14.573 1.00 77.19 105 THR A N 1
ATOM 830 C CA . THR A 1 105 ? -20.628 6.965 13.826 1.00 77.19 105 THR A CA 1
ATOM 831 C C . THR A 1 105 ? -20.446 6.238 12.495 1.00 77.19 105 THR A C 1
ATOM 833 O O . THR A 1 105 ? -20.341 5.013 12.443 1.00 77.19 105 THR A O 1
ATOM 836 N N . LEU A 1 106 ? -20.380 6.999 11.400 1.00 77.38 106 LEU A N 1
ATOM 837 C CA . LEU A 1 106 ? -20.138 6.471 10.059 1.00 77.38 106 LEU A CA 1
ATOM 838 C C . LEU A 1 106 ? -18.823 7.026 9.513 1.00 77.38 106 LEU A C 1
ATOM 840 O O . LEU A 1 106 ? -18.653 8.231 9.318 1.00 77.38 106 LEU A O 1
ATOM 844 N N . LEU A 1 107 ? -17.874 6.134 9.265 1.00 72.00 107 LEU A N 1
ATOM 845 C CA . LEU A 1 107 ? -16.649 6.443 8.550 1.00 72.00 107 LEU A CA 1
ATOM 846 C C . LEU A 1 107 ? -16.976 6.471 7.065 1.00 72.00 107 LEU A C 1
ATOM 848 O O . LEU A 1 107 ? -17.471 5.493 6.516 1.00 72.00 107 LEU A O 1
ATOM 852 N N . ARG A 1 108 ? -16.709 7.608 6.426 1.00 72.31 108 ARG A N 1
ATOM 853 C CA . ARG A 1 108 ? -16.871 7.795 4.988 1.00 72.31 108 ARG A CA 1
ATOM 854 C C . ARG A 1 108 ? -15.556 8.283 4.420 1.00 72.31 108 ARG A C 1
ATOM 856 O O . ARG A 1 108 ? -14.989 9.267 4.895 1.00 72.31 108 ARG A O 1
ATOM 863 N N . GLY A 1 109 ? -15.083 7.615 3.384 1.00 63.78 109 GLY A N 1
ATOM 864 C CA . GLY A 1 109 ? -13.907 8.049 2.652 1.00 63.78 109 GLY A CA 1
ATOM 865 C C . GLY A 1 109 ? -14.092 7.808 1.170 1.00 63.78 109 GLY A C 1
ATOM 866 O O . GLY A 1 109 ? -14.664 6.795 0.766 1.00 63.78 109 GLY A O 1
ATOM 867 N N . GLN A 1 110 ? -13.621 8.763 0.374 1.00 59.19 110 GLN A N 1
ATOM 868 C CA . GLN A 1 110 ? -13.303 8.487 -1.012 1.00 59.19 110 GLN A CA 1
ATOM 869 C C . GLN A 1 110 ? -11.889 7.940 -1.030 1.00 59.19 110 GLN A C 1
ATOM 871 O O . GLN A 1 110 ? -10.964 8.513 -0.446 1.00 59.19 110 GLN A O 1
ATOM 876 N N . ILE A 1 111 ? -11.772 6.776 -1.632 1.00 58.53 111 ILE A N 1
ATOM 877 C CA . ILE A 1 111 ? -10.527 6.071 -1.710 1.00 58.53 111 ILE A CA 1
ATOM 878 C C . ILE A 1 111 ? -9.873 6.379 -3.053 1.00 58.53 111 ILE A C 1
ATOM 880 O O . ILE A 1 111 ? -10.416 6.018 -4.089 1.00 58.53 111 ILE A O 1
ATOM 884 N N . ASP A 1 112 ? -8.681 6.961 -2.986 1.00 53.16 112 ASP A N 1
ATOM 885 C CA . ASP A 1 112 ? -7.688 7.020 -4.062 1.00 53.16 112 ASP A CA 1
ATOM 886 C C . ASP A 1 112 ? -6.715 5.808 -3.983 1.00 53.16 112 ASP A C 1
ATOM 888 O O . ASP A 1 112 ? -5.553 5.877 -4.383 1.00 53.16 112 ASP A O 1
ATOM 892 N N . VAL A 1 113 ? -7.162 4.695 -3.387 1.00 53.81 113 VAL A N 1
ATOM 893 C CA . VAL A 1 113 ? -6.402 3.445 -3.176 1.00 53.81 113 VAL A CA 1
ATOM 894 C C . VAL A 1 113 ? -6.602 2.551 -4.369 1.00 53.81 113 VAL A C 1
ATOM 896 O O . VAL A 1 113 ? -7.699 2.349 -4.889 1.00 53.81 113 VAL A O 1
ATOM 899 N N . LEU A 1 114 ? -5.490 1.945 -4.713 1.00 57.88 114 LEU A N 1
ATOM 900 C CA . LEU A 1 114 ? -5.403 0.888 -5.673 1.00 57.88 114 LEU A CA 1
ATOM 901 C C . LEU A 1 114 ? -5.701 -0.420 -4.930 1.00 57.88 114 LEU A C 1
ATOM 903 O O . LEU A 1 114 ? -4.873 -0.903 -4.159 1.00 57.88 114 LEU A O 1
ATOM 907 N N . VAL A 1 115 ? -6.916 -0.946 -5.090 1.00 55.06 115 VAL A N 1
ATOM 908 C CA . VAL A 1 115 ? -7.302 -2.234 -4.494 1.00 55.06 115 VAL A CA 1
ATOM 909 C C . VAL A 1 115 ? -6.993 -3.325 -5.505 1.00 55.06 115 VAL A C 1
ATOM 911 O O . VAL A 1 115 ? -7.534 -3.304 -6.615 1.00 55.06 115 VAL A O 1
ATOM 914 N N . THR A 1 116 ? -6.135 -4.268 -5.124 1.00 57.34 116 THR A N 1
ATOM 915 C CA . THR A 1 116 ? -5.864 -5.475 -5.906 1.00 57.34 116 THR A CA 1
ATOM 916 C C . THR A 1 116 ? -6.302 -6.698 -5.108 1.00 57.34 116 THR A C 1
ATOM 918 O O . THR A 1 116 ? -5.863 -6.939 -3.989 1.00 57.34 116 THR A O 1
ATOM 921 N N . LEU A 1 117 ? -7.212 -7.474 -5.702 1.00 54.34 117 LEU A N 1
ATOM 922 C CA . LEU A 1 117 ? -7.739 -8.741 -5.168 1.00 54.34 117 LEU A CA 1
ATOM 923 C C . LEU A 1 117 ? -8.604 -8.674 -3.893 1.00 54.34 117 LEU A C 1
ATOM 925 O O . LEU A 1 117 ? -8.615 -9.643 -3.150 1.00 54.34 117 LEU A O 1
ATOM 929 N N . ASN A 1 118 ? -9.362 -7.598 -3.651 1.00 60.50 118 ASN A N 1
ATOM 930 C CA . ASN A 1 118 ? -10.183 -7.364 -2.439 1.00 60.50 118 ASN A CA 1
ATOM 931 C C . ASN A 1 118 ? -9.375 -7.297 -1.118 1.00 60.50 118 ASN A C 1
ATOM 933 O O . ASN A 1 118 ? -9.625 -6.421 -0.297 1.00 60.50 118 ASN A O 1
ATOM 937 N N . ASP A 1 119 ? -8.351 -8.130 -0.958 1.00 73.31 119 ASP A N 1
ATOM 938 C CA . ASP A 1 119 ? -7.609 -8.338 0.271 1.00 73.31 119 ASP A CA 1
ATOM 939 C C . ASP A 1 119 ? -6.351 -7.457 0.378 1.00 73.31 119 ASP A C 1
ATOM 941 O O . ASP A 1 119 ? -5.889 -7.264 1.492 1.00 73.31 119 ASP A O 1
ATOM 945 N N . LEU A 1 120 ? -5.796 -6.873 -0.701 1.00 78.62 120 LEU A N 1
ATOM 946 C CA . LEU A 1 120 ? -4.664 -5.927 -0.613 1.00 78.62 120 LEU A CA 1
ATOM 947 C C . LEU A 1 120 ? -5.099 -4.475 -0.872 1.00 78.62 120 LEU A C 1
ATOM 949 O O . LEU A 1 120 ? -5.562 -4.114 -1.957 1.00 78.62 120 LEU A O 1
ATOM 953 N N . TRP A 1 121 ? -4.879 -3.624 0.128 1.00 80.06 121 TRP A N 1
ATOM 954 C CA . TRP A 1 121 ? -5.250 -2.211 0.147 1.00 80.06 121 TRP A CA 1
ATOM 955 C C . TRP A 1 121 ? -4.007 -1.318 0.077 1.00 80.06 121 TRP A C 1
ATOM 957 O O . TRP A 1 121 ? -3.289 -1.175 1.064 1.00 80.06 121 TRP A O 1
ATOM 967 N N . ILE A 1 122 ? -3.753 -0.680 -1.069 1.00 77.62 122 ILE A N 1
ATOM 968 C CA . ILE A 1 122 ? -2.570 0.173 -1.277 1.00 77.62 122 ILE A CA 1
ATOM 969 C C . ILE A 1 122 ? -2.917 1.662 -1.166 1.00 77.62 122 ILE A C 1
ATOM 971 O O . ILE A 1 122 ? -3.486 2.261 -2.081 1.00 77.62 122 ILE A O 1
ATOM 975 N N . VAL A 1 123 ? -2.534 2.279 -0.051 1.00 76.94 123 VAL A N 1
ATOM 976 C CA . VAL A 1 123 ? -2.615 3.725 0.174 1.00 76.94 123 VAL A CA 1
ATOM 977 C C . VAL A 1 123 ? -1.320 4.384 -0.281 1.00 76.94 123 VAL A C 1
ATOM 979 O O . VAL A 1 123 ? -0.244 4.153 0.275 1.00 76.94 123 VAL A O 1
ATOM 982 N N . VAL A 1 124 ? -1.435 5.267 -1.266 1.00 75.94 124 VAL A N 1
ATO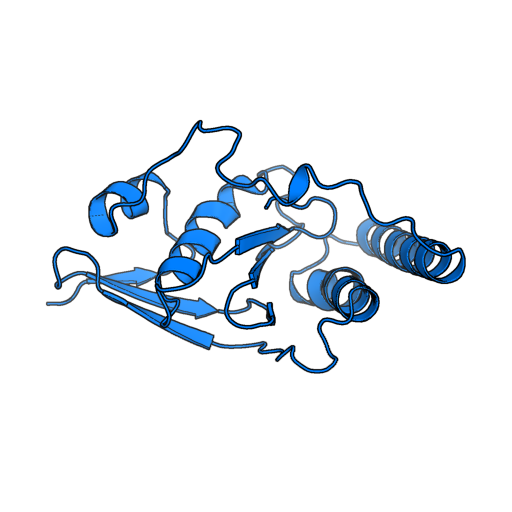M 983 C CA . VAL A 1 124 ? -0.337 6.139 -1.679 1.00 75.94 124 VAL A CA 1
ATOM 984 C C . VAL A 1 124 ? -0.490 7.474 -0.963 1.00 75.94 124 VAL A C 1
ATOM 986 O O . VAL A 1 124 ? -1.580 8.031 -0.925 1.00 75.94 124 VAL A O 1
ATOM 989 N N . ILE A 1 125 ? 0.591 7.985 -0.383 1.00 72.56 125 ILE A N 1
ATOM 990 C CA . ILE A 1 125 ? 0.630 9.318 0.223 1.00 72.56 125 ILE A CA 1
ATOM 991 C C . ILE A 1 125 ? 1.612 10.212 -0.539 1.00 72.56 125 ILE A C 1
ATOM 993 O O . ILE A 1 125 ? 2.612 9.737 -1.077 1.00 72.56 125 ILE A O 1
ATOM 997 N N . GLU A 1 126 ? 1.348 11.520 -0.587 1.00 67.12 126 GLU A N 1
ATOM 998 C CA . GLU A 1 126 ? 2.223 12.470 -1.287 1.00 67.12 126 GLU A CA 1
ATOM 999 C C . GLU A 1 126 ? 3.668 12.455 -0.748 1.00 67.12 126 GLU A C 1
ATOM 1001 O O . GLU A 1 126 ? 3.899 12.473 0.466 1.00 67.12 126 GLU A O 1
ATOM 1006 N N . SER A 1 127 ? 4.662 12.560 -1.644 1.00 59.16 127 SER A N 1
ATOM 1007 C CA . SER A 1 127 ? 6.084 12.569 -1.255 1.00 59.16 127 SER A CA 1
ATOM 1008 C C . SER A 1 127 ? 6.493 13.839 -0.503 1.00 59.16 127 SER A C 1
ATOM 1010 O O . SER A 1 127 ? 7.579 13.899 0.066 1.00 59.16 127 SER A O 1
ATOM 1012 N N . LYS A 1 128 ? 5.655 14.886 -0.495 1.00 57.50 128 LYS A N 1
ATOM 1013 C CA . LYS A 1 128 ? 5.913 16.165 0.201 1.00 57.50 128 LYS A CA 1
ATOM 1014 C C . LYS A 1 128 ? 6.121 15.976 1.708 1.00 57.50 128 LYS A C 1
ATOM 1016 O O . LYS A 1 128 ? 6.718 16.821 2.367 1.00 57.50 128 LYS A O 1
ATOM 1021 N N . ASN A 1 129 ? 5.684 14.831 2.218 1.00 53.09 129 ASN A N 1
ATOM 1022 C CA . ASN A 1 129 ? 5.813 14.407 3.596 1.00 53.09 129 ASN A CA 1
ATOM 1023 C C . ASN A 1 129 ? 7.096 13.606 3.873 1.00 53.09 129 ASN A C 1
ATOM 1025 O O . ASN A 1 129 ? 7.127 12.892 4.858 1.00 53.09 129 ASN A O 1
ATOM 1029 N N . MET A 1 130 ? 8.186 13.724 3.100 1.00 51.12 130 MET A N 1
ATOM 1030 C CA . MET A 1 130 ? 9.439 12.995 3.412 1.00 51.12 130 MET A CA 1
ATOM 1031 C C . MET A 1 130 ? 9.973 13.220 4.850 1.00 51.12 130 MET A C 1
ATOM 1033 O O . MET A 1 130 ? 10.749 12.410 5.343 1.00 51.12 130 MET A O 1
ATOM 1037 N N . GLY A 1 131 ? 9.568 14.298 5.541 1.00 49.34 131 GLY A N 1
ATOM 1038 C CA . GLY A 1 131 ? 9.864 14.525 6.969 1.00 49.34 131 GLY A CA 1
ATOM 1039 C C . GLY A 1 131 ? 8.788 14.034 7.956 1.00 49.34 131 GLY A C 1
ATOM 1040 O O . GLY A 1 131 ? 9.038 13.969 9.156 1.00 49.34 131 GLY A O 1
ATOM 1041 N N . ILE A 1 132 ? 7.595 13.700 7.466 1.00 55.12 132 ILE A N 1
ATOM 1042 C CA . ILE A 1 132 ? 6.449 13.175 8.211 1.00 55.12 132 ILE A CA 1
ATOM 1043 C C . ILE A 1 132 ? 6.305 11.717 7.769 1.00 55.12 132 ILE A C 1
ATOM 1045 O O . ILE A 1 132 ? 5.711 11.435 6.734 1.00 55.12 132 ILE A O 1
ATOM 1049 N N . GLY A 1 133 ? 6.916 10.793 8.515 1.00 66.25 133 GLY A N 1
ATOM 1050 C CA . GLY A 1 133 ? 7.002 9.385 8.111 1.00 66.25 133 GLY A CA 1
ATOM 1051 C C . GLY A 1 133 ? 5.654 8.765 7.713 1.00 66.25 133 GLY A C 1
ATOM 1052 O O . GLY A 1 133 ? 4.587 9.232 8.126 1.00 66.25 133 GLY A O 1
ATOM 1053 N N . LEU A 1 134 ? 5.714 7.658 6.962 1.00 74.50 134 LEU A N 1
ATOM 1054 C CA . LEU A 1 134 ? 4.548 6.911 6.453 1.00 74.50 134 LEU A CA 1
ATOM 1055 C C . LEU A 1 134 ? 3.481 6.579 7.514 1.00 74.50 134 LEU A C 1
ATOM 1057 O O . LEU A 1 134 ? 2.330 6.316 7.171 1.00 74.50 134 LEU A O 1
ATOM 1061 N N . ALA A 1 135 ? 3.835 6.641 8.801 1.00 75.56 135 ALA A N 1
ATOM 1062 C CA . ALA A 1 135 ? 2.945 6.472 9.945 1.00 75.56 135 ALA A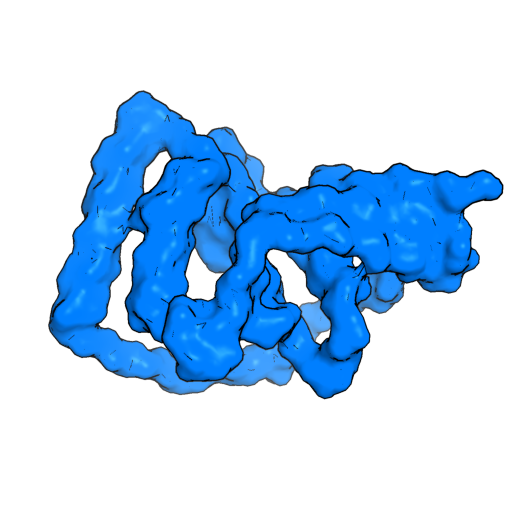 CA 1
ATOM 1063 C C . ALA A 1 135 ? 1.644 7.294 9.872 1.00 75.56 135 ALA A C 1
ATOM 1065 O O . ALA A 1 135 ? 0.629 6.858 10.411 1.00 75.56 135 ALA A O 1
ATOM 1066 N N . VAL A 1 136 ? 1.640 8.450 9.197 1.00 77.44 136 VAL A N 1
ATOM 1067 C CA . VAL A 1 136 ? 0.424 9.271 9.028 1.00 77.44 136 VAL A CA 1
ATOM 1068 C C . VAL A 1 136 ? -0.601 8.627 8.088 1.00 77.44 136 VAL A C 1
ATOM 1070 O O . VAL A 1 136 ? -1.796 8.848 8.257 1.00 77.44 136 VAL A O 1
ATOM 1073 N N . GLY A 1 137 ? -0.166 7.783 7.148 1.00 79.44 137 GLY A N 1
ATOM 1074 C CA . GLY A 1 137 ? -1.062 7.043 6.255 1.00 79.44 137 GLY A CA 1
ATOM 1075 C C . GLY A 1 137 ? -1.653 5.770 6.872 1.00 79.44 137 GLY A C 1
ATOM 1076 O O . GLY A 1 137 ? -2.667 5.276 6.386 1.00 79.44 137 GLY A O 1
ATOM 1077 N N . ILE A 1 138 ? -1.074 5.249 7.964 1.00 86.69 138 ILE A N 1
ATOM 1078 C CA . ILE A 1 138 ? -1.500 3.976 8.577 1.00 86.69 138 ILE A CA 1
ATOM 1079 C C . ILE A 1 138 ? -2.951 4.024 9.091 1.00 86.69 138 ILE A C 1
ATOM 1081 O O . ILE A 1 138 ? -3.716 3.117 8.760 1.00 86.69 138 ILE A O 1
ATOM 1085 N N . PRO A 1 139 ? -3.398 5.046 9.857 1.00 87.00 139 PRO A N 1
ATOM 1086 C CA . PRO A 1 139 ? -4.793 5.113 10.291 1.00 87.00 139 PRO A CA 1
ATOM 1087 C C . PRO A 1 139 ? -5.775 5.159 9.119 1.00 87.00 139 PRO A C 1
ATOM 1089 O O . PRO A 1 139 ? -6.845 4.561 9.175 1.00 87.00 139 PRO A O 1
ATOM 1092 N N . GLN A 1 140 ? -5.411 5.851 8.043 1.00 81.31 140 GLN A N 1
ATOM 1093 C CA . GLN A 1 140 ? -6.241 5.921 6.850 1.00 81.31 140 GLN A CA 1
ATOM 1094 C C . GLN A 1 140 ? -6.343 4.548 6.166 1.00 81.31 140 GLN A C 1
ATOM 1096 O O . GLN A 1 140 ? -7.453 4.113 5.871 1.00 81.31 140 GLN A O 1
ATOM 1101 N N . ALA A 1 141 ? -5.222 3.835 5.993 1.00 82.75 141 ALA A N 1
ATOM 1102 C CA . ALA A 1 141 ? -5.201 2.478 5.439 1.00 82.75 141 ALA A CA 1
ATOM 1103 C C . ALA A 1 141 ? -6.067 1.506 6.248 1.00 82.75 141 ALA A C 1
ATOM 1105 O O . ALA A 1 141 ? -6.949 0.852 5.698 1.00 82.75 141 ALA A O 1
ATOM 1106 N N . LEU A 1 142 ? -5.886 1.482 7.570 1.00 86.19 142 LEU A N 1
ATOM 1107 C CA . LEU A 1 142 ? -6.669 0.639 8.473 1.00 86.19 142 LEU A CA 1
ATOM 1108 C C . LEU A 1 142 ? -8.164 0.989 8.451 1.00 86.19 142 LEU A C 1
ATOM 1110 O O . LEU A 1 142 ? -9.009 0.098 8.485 1.00 86.19 142 LEU A O 1
ATOM 1114 N N . GLY A 1 143 ? -8.499 2.280 8.364 1.00 82.31 143 GLY A N 1
ATOM 1115 C CA . GLY A 1 143 ? -9.877 2.744 8.205 1.00 82.31 143 GLY A CA 1
ATOM 1116 C C . GLY A 1 143 ? -10.550 2.219 6.938 1.00 82.31 143 GLY A C 1
ATOM 1117 O O . GLY A 1 143 ? -11.744 1.930 6.960 1.00 82.31 143 GLY A O 1
ATOM 1118 N N . TYR A 1 144 ? -9.793 2.061 5.853 1.00 78.50 144 TYR A N 1
ATOM 1119 C CA . TYR A 1 144 ? -10.295 1.481 4.609 1.00 78.50 144 TYR A CA 1
ATOM 1120 C C . TYR A 1 144 ? -10.390 -0.039 4.660 1.00 78.50 144 TYR A C 1
ATOM 1122 O O . TYR A 1 144 ? -11.396 -0.590 4.230 1.00 78.50 144 TYR A O 1
ATOM 1130 N N . MET A 1 145 ? -9.408 -0.713 5.255 1.00 81.06 145 MET A N 1
ATOM 1131 C CA . MET A 1 145 ? -9.449 -2.167 5.448 1.00 81.06 145 MET A CA 1
ATOM 1132 C C . MET A 1 145 ? -10.654 -2.597 6.297 1.00 81.06 145 MET A C 1
ATOM 1134 O O . MET A 1 145 ? -11.244 -3.642 6.052 1.00 81.06 145 MET A O 1
ATOM 1138 N N . LEU A 1 146 ? -11.082 -1.767 7.253 1.00 80.62 146 LEU A N 1
ATOM 1139 C CA . LEU A 1 146 ? -12.320 -1.982 8.011 1.00 80.62 146 LEU A CA 1
ATOM 1140 C C . LEU A 1 146 ? -13.592 -1.972 7.154 1.00 80.62 146 LEU A C 1
ATOM 1142 O O . LEU A 1 146 ? -14.620 -2.489 7.584 1.00 80.62 146 LEU A O 1
ATOM 1146 N N . ALA A 1 147 ? -13.540 -1.372 5.966 1.00 73.31 147 ALA A N 1
ATOM 1147 C CA . ALA A 1 147 ? -14.640 -1.368 5.014 1.00 73.31 147 ALA A CA 1
ATOM 1148 C C . ALA A 1 147 ? -14.680 -2.612 4.132 1.00 73.31 147 ALA A C 1
ATOM 1150 O O . ALA A 1 147 ? -15.547 -2.702 3.259 1.00 73.31 147 ALA A O 1
ATOM 1151 N N . HIS A 1 148 ? -13.740 -3.541 4.320 1.00 71.62 148 HIS A N 1
ATOM 1152 C CA . HIS A 1 148 ? -13.689 -4.765 3.549 1.00 71.62 148 HIS A CA 1
ATOM 1153 C C . HIS A 1 148 ? -14.962 -5.598 3.798 1.00 71.62 148 HIS A C 1
ATOM 1155 O O . HIS A 1 148 ? -15.236 -5.980 4.937 1.00 71.62 148 HIS A O 1
ATOM 1161 N N . PRO A 1 149 ? -15.768 -5.873 2.755 1.00 58.47 149 PRO A N 1
ATOM 1162 C CA . PRO A 1 149 ? -17.061 -6.533 2.912 1.00 58.47 149 PRO A CA 1
ATOM 1163 C C . PRO A 1 149 ? -16.952 -8.032 3.239 1.00 58.47 149 PRO A C 1
ATOM 1165 O O . PRO A 1 149 ? -17.922 -8.607 3.730 1.00 58.47 149 PRO A O 1
ATOM 1168 N N . GLU A 1 150 ? -15.798 -8.668 3.003 1.00 63.09 150 GLU A N 1
ATOM 1169 C CA . GLU A 1 150 ? -15.581 -10.098 3.257 1.00 63.09 150 GLU A CA 1
ATOM 1170 C C . GLU A 1 150 ? -14.616 -10.319 4.432 1.00 63.09 150 GLU A C 1
ATOM 1172 O O . GLU A 1 150 ? -13.409 -10.457 4.269 1.00 63.09 150 GLU A O 1
ATOM 1177 N N . ALA A 1 151 ? -15.153 -10.376 5.652 1.00 63.06 151 ALA A N 1
ATOM 1178 C CA . ALA A 1 151 ? -14.374 -10.574 6.881 1.00 63.06 151 ALA A CA 1
ATOM 1179 C C . ALA A 1 151 ? -13.786 -11.997 7.057 1.00 63.06 151 ALA A C 1
ATOM 1181 O O . ALA A 1 151 ? -13.201 -12.295 8.098 1.00 63.06 151 ALA A O 1
ATOM 1182 N N . GLU A 1 152 ? -13.970 -12.896 6.085 1.00 66.69 152 GLU A N 1
ATOM 1183 C CA . GLU A 1 152 ? -13.536 -14.300 6.176 1.00 66.69 152 GLU A CA 1
ATOM 1184 C C . GLU A 1 152 ? -12.073 -14.520 5.759 1.00 66.69 152 GLU A C 1
ATOM 1186 O O . GLU A 1 152 ? -11.512 -15.579 6.051 1.00 66.69 152 GLU A O 1
ATOM 1191 N N . ARG A 1 153 ? -11.440 -13.537 5.104 1.00 70.75 153 ARG A N 1
ATOM 1192 C CA . ARG A 1 153 ? -10.035 -13.599 4.675 1.00 70.75 153 ARG A CA 1
ATOM 1193 C C . ARG A 1 153 ? -9.203 -12.488 5.317 1.00 70.75 153 ARG A C 1
ATOM 1195 O O . ARG A 1 153 ? -9.740 -11.416 5.598 1.00 70.75 153 ARG A O 1
ATOM 1202 N N . PRO A 1 154 ? -7.903 -12.725 5.573 1.00 76.44 154 PRO A N 1
ATOM 1203 C CA . PRO A 1 154 ? -7.002 -11.661 5.990 1.00 76.44 154 PRO A CA 1
ATOM 1204 C C . PRO A 1 154 ? -6.931 -10.578 4.913 1.00 76.44 154 PRO A C 1
ATOM 1206 O O . PRO A 1 154 ? -6.709 -10.885 3.745 1.00 76.44 154 PRO A O 1
ATOM 1209 N N . SER A 1 155 ? -7.070 -9.319 5.323 1.00 80.19 155 SER A N 1
ATOM 1210 C CA . SER A 1 155 ? -6.752 -8.171 4.477 1.00 80.19 155 SER A CA 1
ATOM 1211 C C . SER A 1 155 ? -5.393 -7.594 4.871 1.00 80.19 155 SER A C 1
ATOM 1213 O O . SER A 1 155 ? -5.058 -7.507 6.054 1.00 80.19 155 SER A O 1
ATOM 1215 N N . TYR A 1 156 ? -4.639 -7.147 3.879 1.00 82.94 156 TYR A N 1
ATOM 1216 C CA . TYR A 1 156 ? -3.314 -6.560 3.976 1.00 82.94 156 TYR A CA 1
ATOM 1217 C C . TYR A 1 156 ? -3.364 -5.099 3.532 1.00 82.94 156 TYR A C 1
ATOM 1219 O O . TYR A 1 156 ? -4.086 -4.737 2.602 1.00 82.94 156 TYR A O 1
ATOM 1227 N N . GLY A 1 157 ? -2.590 -4.253 4.203 1.00 84.00 157 GLY A N 1
ATOM 1228 C CA . GLY A 1 157 ? -2.415 -2.853 3.842 1.00 84.00 157 GLY A CA 1
ATOM 1229 C C . GLY A 1 157 ? -1.016 -2.619 3.293 1.00 84.00 157 GLY A C 1
ATOM 1230 O O . GLY A 1 157 ?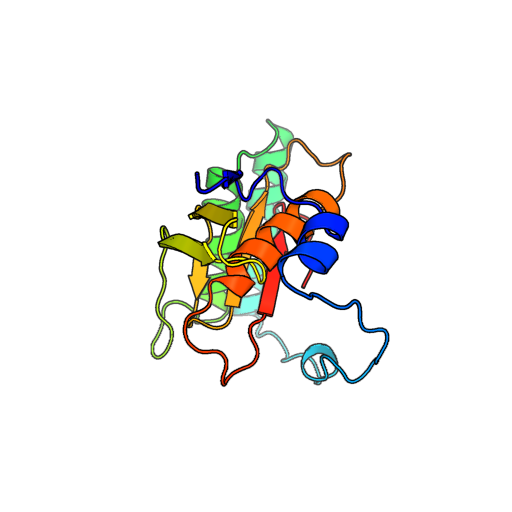 -0.076 -3.306 3.668 1.00 84.00 157 GLY A O 1
ATOM 1231 N N . LEU A 1 158 ? -0.870 -1.635 2.416 1.00 85.69 158 LEU A N 1
ATOM 1232 C CA . LEU A 1 158 ? 0.418 -1.067 2.049 1.00 85.69 158 LEU A CA 1
ATOM 1233 C C . LEU A 1 158 ? 0.291 0.450 2.069 1.00 85.69 158 LEU A C 1
ATOM 1235 O O . LEU A 1 158 ? -0.553 1.010 1.377 1.00 85.69 158 LEU A O 1
ATOM 1239 N N . VAL A 1 159 ? 1.151 1.122 2.824 1.00 86.81 159 VAL A N 1
ATOM 1240 C CA . VAL A 1 159 ? 1.309 2.576 2.787 1.00 86.81 159 VAL A CA 1
ATOM 1241 C C . VAL A 1 159 ? 2.632 2.904 2.110 1.00 86.81 159 VAL A C 1
ATOM 1243 O O . VAL A 1 159 ? 3.680 2.397 2.511 1.00 86.81 159 VAL A O 1
ATOM 1246 N N . THR A 1 160 ? 2.605 3.761 1.089 1.00 86.31 160 THR A N 1
ATOM 1247 C CA . THR A 1 160 ? 3.819 4.154 0.362 1.00 86.31 160 THR A CA 1
ATOM 1248 C C . THR A 1 160 ? 3.816 5.614 -0.074 1.00 86.31 160 THR A C 1
ATOM 1250 O O . THR A 1 160 ? 2.782 6.180 -0.414 1.00 86.31 160 THR A O 1
ATOM 1253 N N . ASN A 1 161 ? 5.003 6.219 -0.101 1.00 83.75 161 ASN A N 1
ATOM 1254 C CA . ASN A 1 161 ? 5.281 7.520 -0.721 1.00 83.75 161 ASN A CA 1
ATOM 1255 C C . ASN A 1 161 ? 6.148 7.385 -1.992 1.00 83.75 161 ASN A C 1
ATOM 1257 O O . ASN A 1 161 ? 6.705 8.368 -2.480 1.00 83.75 161 ASN A O 1
ATOM 1261 N N . GLY A 1 162 ? 6.311 6.160 -2.499 1.00 83.56 162 GLY A N 1
ATOM 1262 C CA . GLY A 1 162 ? 7.156 5.816 -3.643 1.00 83.56 162 GLY A CA 1
ATOM 1263 C C . GLY A 1 162 ? 8.598 5.443 -3.287 1.00 83.56 162 GLY A C 1
ATOM 1264 O O . GLY A 1 162 ? 9.185 4.607 -3.968 1.00 83.56 162 GLY A O 1
ATOM 1265 N N . SER A 1 163 ? 9.165 6.011 -2.219 1.00 84.25 163 SER A N 1
ATOM 1266 C CA . SER A 1 163 ? 10.513 5.663 -1.731 1.00 84.25 163 SER A CA 1
ATOM 1267 C C . SER A 1 163 ? 10.512 4.663 -0.577 1.00 84.25 163 SER A C 1
ATOM 1269 O O . SER A 1 163 ? 11.476 3.924 -0.400 1.00 84.25 163 SER A O 1
ATOM 1271 N N . GLU A 1 164 ? 9.443 4.651 0.211 1.00 86.31 164 GLU A N 1
ATOM 1272 C CA . GLU A 1 164 ? 9.269 3.801 1.382 1.00 86.31 164 GLU A CA 1
ATOM 1273 C C . GLU A 1 164 ? 7.978 2.992 1.240 1.00 86.31 164 GLU A C 1
ATOM 1275 O O . GLU A 1 164 ? 7.010 3.446 0.622 1.00 86.31 164 GLU A O 1
ATOM 1280 N N . PHE A 1 165 ? 7.960 1.800 1.830 1.00 86.25 165 PHE A N 1
ATOM 1281 C CA . PHE A 1 165 ? 6.843 0.861 1.776 1.00 86.25 165 PHE A CA 1
ATOM 1282 C C . PHE A 1 165 ? 6.638 0.279 3.176 1.00 86.25 165 PHE A C 1
ATOM 1284 O O . PHE A 1 165 ? 7.576 -0.270 3.755 1.00 86.25 165 PHE A O 1
ATOM 1291 N N . VAL A 1 166 ? 5.434 0.428 3.728 1.00 86.12 166 VAL A N 1
ATOM 1292 C CA . VAL A 1 166 ? 5.035 -0.130 5.028 1.00 86.12 166 VAL A CA 1
ATOM 1293 C C . VAL A 1 166 ? 3.832 -1.031 4.814 1.00 86.12 166 VAL A C 1
ATOM 1295 O O . VAL A 1 166 ? 2.788 -0.546 4.384 1.00 86.12 166 VAL A O 1
ATOM 1298 N N . PHE A 1 167 ? 4.010 -2.313 5.115 1.00 83.38 167 PHE A N 1
ATOM 1299 C CA . PHE A 1 167 ? 2.950 -3.316 5.144 1.00 83.38 167 PHE A CA 1
ATOM 1300 C C . PHE A 1 167 ? 2.387 -3.451 6.562 1.00 83.38 167 PHE A C 1
ATOM 1302 O O . PHE A 1 167 ? 3.201 -3.371 7.514 1.00 83.38 167 PHE A O 1
#

pLDDT: mean 78.51, std 11.32, range [49.34, 96.88]

Foldseek 3Di:
DAAEDELLPFDPVCCCVFVVDDDDPPPCPCCPVVPDDDDDDPVLVVLVVQLVVVCVVVVVVDFDFQVRLCVSAVVSVCVSVCLVPPPKDWDQWDFFWAATPVNRYIYTYIDRWTDIPLQETEAEHTRVVVVPDLNSCVSSQVSVNNRRPDPPDHHYYWYDPNVDIDD

Nearest PDB structures (foldseek):
  7l20-assembly1_5  TM=4.496E-01  e=4.846E+00  Homo sapiens
  8sqa-assembly1_A  TM=2.216E-01  e=4.846E+00  Escherichia coli

Secondary structure (DSSP, 8-state):
-PEEEEGGG--HHHHHHHH-------GGG--GGGSPPPPPPHHHHHHHHHHHHHHHHHHHHSPPPHHHHIIIIIHHHHHHTTTTSTT--EES-EEEEEE-TTSSEEEEEEE--EEETTTEEEEE--GGGTTS-GGGTHHHHHHHHTT-S-TTS--EEEEE-SS-EE-